Protein AF-A0A3E1Q6W6-F1 (afdb_monomer_lite)

Secondary structure (DSSP, 8-state):
--THHHHHHHHHHHHHHHHHHHHS--TTTS------SSPP---GGG--HHHHHHHHHHHHHHHHHHHHHHHHHHHHHHHHHHHHHHHHHHTSTTS-------

Structure (mmCIF, N/CA/C/O backbone):
data_AF-A0A3E1Q6W6-F1
#
_entry.id   AF-A0A3E1Q6W6-F1
#
loop_
_atom_site.group_PDB
_atom_site.id
_atom_site.type_symbol
_atom_site.label_atom_id
_atom_site.label_alt_id
_atom_site.label_comp_id
_atom_site.label_asym_id
_atom_site.label_entity_id
_atom_site.label_seq_id
_atom_site.pdbx_PDB_ins_code
_atom_site.Cartn_x
_atom_site.Cartn_y
_atom_site.Cartn_z
_atom_site.occupancy
_atom_site.B_iso_or_equiv
_atom_site.auth_seq_id
_atom_site.auth_comp_id
_atom_site.auth_asym_id
_atom_site.auth_atom_id
_atom_site.pdbx_PDB_model_num
ATOM 1 N N . MET A 1 1 ? 14.765 58.488 20.011 1.00 47.41 1 MET A N 1
ATOM 2 C CA . MET A 1 1 ? 13.906 57.536 19.271 1.00 47.41 1 MET A CA 1
ATOM 3 C C . MET A 1 1 ? 13.977 56.158 19.947 1.00 47.41 1 MET A C 1
ATOM 5 O O . MET A 1 1 ? 14.684 55.293 19.473 1.00 47.41 1 MET A O 1
ATOM 9 N N . GLY A 1 2 ? 13.419 55.856 21.114 1.00 50.47 2 GLY A N 1
ATOM 10 C CA . GLY A 1 2 ? 12.272 56.378 21.848 1.00 50.47 2 GLY A CA 1
ATOM 11 C C . GLY A 1 2 ? 11.360 55.180 22.154 1.00 50.47 2 GLY A C 1
ATOM 12 O O . GLY A 1 2 ? 10.487 54.882 21.348 1.00 50.47 2 GLY A O 1
ATOM 13 N N . PHE A 1 3 ? 11.594 54.493 23.280 1.00 61.06 3 PHE A N 1
ATOM 14 C CA . PHE A 1 3 ? 10.938 53.260 23.779 1.00 61.06 3 PHE A CA 1
ATOM 15 C C . PHE A 1 3 ? 9.392 53.223 23.648 1.00 61.06 3 PHE A C 1
ATOM 17 O O . PHE A 1 3 ? 8.787 52.155 23.567 1.00 61.06 3 PHE A O 1
ATOM 24 N N . GLY A 1 4 ? 8.737 54.386 23.546 1.00 61.94 4 GLY A N 1
ATOM 25 C CA . GLY A 1 4 ? 7.299 54.502 23.281 1.00 61.94 4 GLY A CA 1
ATOM 26 C C . GLY A 1 4 ? 6.859 54.046 21.881 1.00 61.94 4 GLY A C 1
ATOM 27 O O . GLY A 1 4 ? 5.754 53.534 21.735 1.00 61.94 4 GLY A O 1
ATOM 28 N N . GLY A 1 5 ? 7.716 54.146 20.858 1.00 72.12 5 GLY A N 1
ATOM 29 C CA . GLY A 1 5 ? 7.393 53.675 19.504 1.00 72.12 5 GLY A CA 1
ATOM 30 C C . GLY A 1 5 ? 7.288 52.149 19.417 1.00 72.12 5 GLY A C 1
ATOM 31 O O . GLY A 1 5 ? 6.374 51.626 18.785 1.00 72.12 5 GLY A O 1
ATOM 32 N N . SER A 1 6 ? 8.170 51.431 20.118 1.00 72.88 6 SE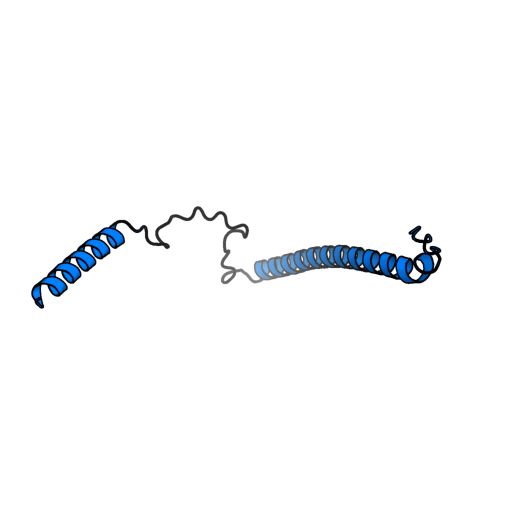R A N 1
ATOM 33 C CA . SER A 1 6 ? 8.188 49.962 20.168 1.00 72.88 6 SER A CA 1
ATOM 34 C C . SER A 1 6 ? 7.042 49.369 20.995 1.00 72.88 6 SER A C 1
ATOM 36 O O . SER A 1 6 ? 6.524 48.307 20.661 1.00 72.88 6 SER A O 1
ATOM 38 N N . ALA A 1 7 ? 6.600 50.058 22.051 1.00 75.50 7 ALA A N 1
ATOM 39 C CA . ALA A 1 7 ? 5.441 49.624 22.832 1.00 75.50 7 ALA A CA 1
ATOM 40 C C . ALA A 1 7 ? 4.131 49.765 22.034 1.00 75.50 7 ALA A C 1
ATOM 42 O O . ALA A 1 7 ? 3.275 48.880 22.067 1.00 75.50 7 ALA A O 1
ATOM 43 N N . LEU A 1 8 ? 3.995 50.846 21.257 1.00 80.50 8 LEU A N 1
ATOM 44 C CA . LEU A 1 8 ? 2.825 51.073 20.406 1.00 80.50 8 LEU A CA 1
ATOM 45 C C . LEU A 1 8 ? 2.736 50.059 19.259 1.00 80.50 8 LEU A C 1
ATOM 47 O O . LEU A 1 8 ? 1.650 49.541 18.989 1.00 80.50 8 LEU A O 1
ATOM 51 N N . THR A 1 9 ? 3.860 49.718 18.621 1.00 82.38 9 THR A N 1
ATOM 52 C CA . THR A 1 9 ? 3.881 48.672 17.585 1.00 82.38 9 THR A CA 1
ATOM 53 C C . THR A 1 9 ? 3.571 47.298 18.174 1.00 82.38 9 THR A C 1
ATOM 55 O O . THR A 1 9 ? 2.806 46.538 17.578 1.00 82.38 9 THR A O 1
ATOM 58 N N . MET A 1 10 ? 4.059 46.997 19.380 1.00 82.56 10 MET A N 1
ATOM 59 C CA . MET A 1 10 ? 3.720 45.763 20.092 1.00 82.56 10 MET A CA 1
ATOM 60 C C . MET A 1 10 ? 2.225 45.684 20.444 1.00 82.56 10 MET A C 1
ATOM 62 O O . MET A 1 10 ? 1.585 44.654 20.242 1.00 82.56 10 MET A O 1
ATOM 66 N N . MET A 1 11 ? 1.613 46.780 20.897 1.00 82.75 11 MET A N 1
ATOM 67 C CA . MET A 1 11 ? 0.164 46.822 21.133 1.00 82.75 11 MET A CA 1
ATOM 68 C C . MET A 1 11 ? -0.647 46.595 19.850 1.00 82.75 11 MET A C 1
ATOM 70 O O . MET A 1 11 ? -1.668 45.900 19.871 1.00 82.75 11 MET A O 1
ATOM 74 N N . GLN A 1 12 ? -0.203 47.153 18.722 1.00 85.25 12 GLN A N 1
ATOM 75 C CA . GLN A 1 12 ? -0.870 46.964 17.433 1.00 85.25 12 GLN A CA 1
ATOM 76 C C . GLN A 1 12 ? -0.763 45.517 16.933 1.00 85.25 12 GLN A C 1
ATOM 78 O O . GLN A 1 12 ? -1.764 44.963 16.469 1.00 85.25 12 GLN A O 1
ATOM 83 N N . THR A 1 13 ? 0.400 44.872 17.072 1.00 86.38 13 THR A N 1
ATOM 84 C CA . THR A 1 13 ? 0.570 43.462 16.683 1.00 86.38 13 THR A CA 1
ATOM 85 C C . THR A 1 13 ? -0.288 42.536 17.542 1.00 86.38 13 THR A C 1
ATOM 87 O O . THR A 1 13 ? -0.988 41.681 16.996 1.00 86.38 13 THR A O 1
ATOM 90 N N . LEU A 1 14 ? -0.344 42.756 18.860 1.00 87.69 14 LEU A N 1
ATOM 91 C CA . LEU A 1 14 ? -1.213 41.996 19.766 1.00 87.69 14 LEU A CA 1
ATOM 92 C C . LEU A 1 14 ? -2.695 42.132 19.390 1.00 87.69 14 LEU A C 1
ATOM 94 O O . LEU A 1 14 ? -3.408 41.131 19.280 1.00 87.69 14 LEU A O 1
ATOM 98 N N . LYS A 1 15 ? -3.155 43.357 19.114 1.00 86.06 15 LYS A N 1
ATOM 99 C CA . LYS A 1 15 ? -4.547 43.620 18.719 1.00 86.06 15 LYS A CA 1
ATOM 100 C C . LYS A 1 15 ? -4.900 42.970 17.377 1.00 86.06 15 LYS A C 1
ATOM 102 O O . LYS A 1 15 ? -6.008 42.455 17.213 1.00 86.06 15 LYS A O 1
ATOM 107 N N . ASN A 1 16 ? -3.968 42.959 16.426 1.00 86.56 16 ASN A N 1
ATOM 108 C CA . ASN A 1 16 ? -4.164 42.327 15.121 1.00 86.56 16 ASN A CA 1
ATOM 109 C C . ASN A 1 16 ? -4.177 40.793 15.219 1.00 86.56 16 ASN A C 1
ATOM 111 O O . ASN A 1 16 ? -5.054 40.158 14.629 1.00 86.56 16 ASN A O 1
ATOM 115 N N . ASN A 1 17 ? -3.297 40.203 16.032 1.00 85.69 17 ASN A N 1
ATOM 116 C CA . ASN A 1 17 ? -3.271 38.761 16.289 1.00 85.69 17 ASN A CA 1
ATOM 117 C C . ASN A 1 17 ? -4.558 38.274 16.969 1.00 85.69 17 ASN A C 1
ATOM 119 O O . ASN A 1 17 ? -5.133 37.270 16.550 1.00 85.69 17 ASN A O 1
ATOM 123 N N . ALA A 1 18 ? -5.071 39.016 17.957 1.00 85.06 18 ALA A N 1
ATOM 124 C CA . ALA A 1 18 ? -6.339 38.694 18.614 1.00 85.06 18 ALA A CA 1
ATOM 125 C C . ALA A 1 18 ? -7.523 38.695 17.626 1.00 85.06 18 ALA A C 1
ATOM 127 O O . ALA A 1 18 ? -8.345 37.776 17.624 1.00 85.06 18 ALA A O 1
ATOM 128 N N . LYS A 1 19 ? -7.578 39.680 16.717 1.00 84.25 19 LYS A N 1
ATOM 129 C CA . LYS A 1 19 ? -8.602 39.742 15.658 1.00 84.25 19 LYS A CA 1
ATOM 130 C C . LYS A 1 19 ? -8.489 38.593 14.656 1.00 84.25 19 LYS A C 1
ATOM 132 O O . LYS A 1 19 ? -9.511 38.099 14.183 1.00 84.25 19 LYS A O 1
ATOM 137 N N . GLN A 1 20 ? -7.273 38.171 14.313 1.00 82.44 20 GLN A N 1
ATOM 138 C CA . GLN A 1 20 ? -7.062 37.022 13.433 1.00 82.44 20 GLN A CA 1
ATOM 139 C C . GLN A 1 20 ? -7.467 35.714 14.116 1.00 82.44 20 GLN A C 1
ATOM 141 O O . GLN A 1 20 ? -8.149 34.905 13.495 1.00 82.44 20 GLN A O 1
ATOM 146 N N . LEU A 1 21 ? -7.127 35.526 15.394 1.00 77.94 21 LEU A N 1
ATOM 147 C CA . LEU A 1 21 ? -7.524 34.347 16.169 1.00 77.94 21 LEU A CA 1
ATOM 148 C C . LEU A 1 21 ? -9.047 34.180 16.231 1.00 77.94 21 LEU A C 1
ATOM 150 O O . LEU A 1 21 ? -9.530 33.074 16.010 1.00 77.94 21 LEU A O 1
ATOM 154 N N . ALA A 1 22 ? -9.801 35.266 16.427 1.00 77.56 22 ALA A N 1
ATOM 155 C CA . ALA A 1 22 ? -11.266 35.227 16.444 1.00 77.56 22 ALA A CA 1
ATOM 156 C C . ALA A 1 22 ? -11.893 34.817 15.093 1.00 77.56 22 ALA A C 1
ATOM 158 O O . ALA A 1 22 ? -12.979 34.246 15.060 1.00 77.56 22 ALA A O 1
ATOM 159 N N . LYS A 1 23 ? -11.211 35.083 13.968 1.00 76.44 23 LYS A N 1
ATOM 160 C CA . LYS A 1 23 ? -11.675 34.721 12.614 1.00 76.44 23 LYS A CA 1
ATOM 161 C C . L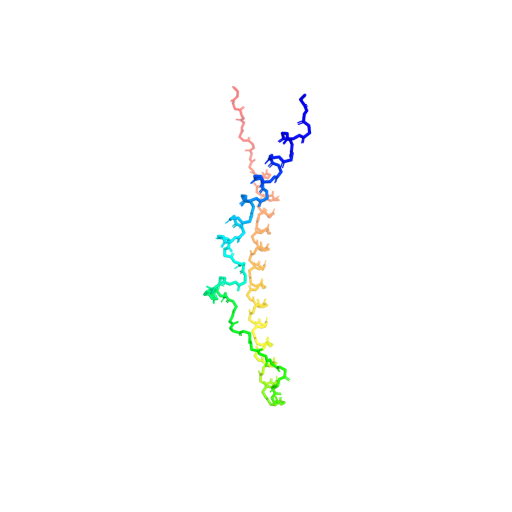YS A 1 23 ? -11.228 33.325 12.167 1.00 76.44 23 LYS A C 1
ATOM 163 O O . LYS A 1 23 ? -11.709 32.823 11.150 1.00 76.44 23 LYS A O 1
ATOM 168 N N . ARG A 1 24 ? -10.297 32.686 12.884 1.00 73.00 24 ARG A N 1
ATOM 169 C CA . ARG A 1 24 ? -9.812 31.343 12.544 1.00 73.00 24 ARG A CA 1
ATOM 170 C C . ARG A 1 24 ? -10.824 30.303 13.010 1.00 73.00 24 ARG A C 1
ATOM 172 O O . ARG A 1 24 ? -10.992 30.075 14.203 1.00 73.00 24 ARG A O 1
ATOM 179 N N . LYS A 1 25 ? -11.446 29.602 12.060 1.00 65.88 25 LYS A N 1
ATOM 180 C CA . LYS A 1 25 ? -12.173 28.362 12.362 1.00 65.88 25 LYS A CA 1
ATOM 181 C C . LYS A 1 25 ? -11.181 27.342 12.931 1.00 65.88 25 LYS A C 1
ATOM 183 O O . LYS A 1 25 ? -10.180 27.034 12.282 1.00 65.88 25 LYS A O 1
ATOM 188 N N . ARG A 1 26 ? -11.439 26.839 14.143 1.00 68.62 26 ARG A N 1
ATOM 189 C CA . ARG A 1 26 ? -10.625 25.793 14.782 1.00 68.62 26 ARG A CA 1
ATOM 190 C C . ARG A 1 26 ? -10.618 24.544 13.895 1.00 68.62 26 ARG A C 1
ATOM 192 O O . ARG A 1 26 ? -11.651 24.153 13.360 1.00 68.62 26 ARG A O 1
ATOM 199 N N . TYR A 1 27 ? -9.459 23.902 13.747 1.00 61.53 27 TYR A N 1
ATOM 200 C CA . TYR A 1 27 ? -9.298 22.718 12.888 1.00 61.53 27 TYR A CA 1
ATOM 201 C C . TYR A 1 27 ? -10.234 21.553 13.254 1.00 61.53 27 TYR A C 1
ATOM 203 O O . TYR A 1 27 ? -10.599 20.776 12.374 1.00 61.53 27 TYR A O 1
ATOM 211 N N . PHE A 1 28 ? -10.641 21.473 14.523 1.00 63.62 28 PHE A N 1
ATOM 212 C CA . PHE A 1 28 ? -11.555 20.463 15.066 1.00 63.62 28 PHE A CA 1
ATOM 213 C C . PHE A 1 28 ? -13.039 20.844 14.974 1.00 63.62 28 PHE A C 1
ATOM 215 O O . PHE A 1 28 ? -13.893 19.994 15.173 1.00 63.62 28 PHE A O 1
ATOM 222 N N . ASP A 1 29 ? -13.334 22.103 14.652 1.00 62.75 29 ASP A N 1
ATOM 223 C CA . ASP A 1 29 ? -14.692 22.660 14.556 1.00 62.75 29 ASP A CA 1
ATOM 224 C C . ASP A 1 29 ? -15.152 22.769 13.089 1.00 62.75 29 ASP A C 1
ATOM 226 O O . ASP A 1 29 ? -16.267 23.167 12.753 1.00 62.75 29 ASP A O 1
ATOM 230 N N . LYS A 1 30 ? -14.272 22.383 12.154 1.00 62.53 30 LYS A N 1
ATOM 231 C CA . LYS A 1 30 ? -14.718 21.989 10.825 1.00 62.53 30 LYS A CA 1
ATOM 232 C C . LYS A 1 30 ? -15.461 20.673 11.005 1.00 62.53 30 LYS A C 1
ATOM 234 O O . LYS A 1 30 ? -14.814 19.644 11.180 1.00 62.53 30 LYS A O 1
ATOM 239 N N . ASN A 1 31 ? -16.789 20.720 10.891 1.00 59.94 31 ASN A N 1
ATOM 240 C CA . ASN A 1 31 ? -17.614 19.590 10.474 1.00 59.94 31 ASN A CA 1
ATOM 241 C C . ASN A 1 31 ? -17.023 19.036 9.174 1.00 59.94 31 ASN A C 1
ATOM 243 O O . ASN A 1 31 ? -17.411 19.415 8.068 1.00 59.94 31 ASN A O 1
ATOM 247 N N . LYS A 1 32 ? -15.995 18.197 9.300 1.00 57.41 32 LYS A N 1
ATOM 248 C CA . LYS A 1 32 ? -15.489 17.400 8.204 1.00 57.41 32 LYS A CA 1
ATOM 249 C C . LYS A 1 32 ? -16.621 16.429 7.938 1.00 57.41 32 LYS A C 1
ATOM 251 O O . LYS A 1 32 ? -16.809 15.488 8.702 1.00 57.41 32 LYS A O 1
ATOM 256 N N . ALA A 1 33 ? -17.398 16.687 6.887 1.00 59.47 33 ALA A N 1
ATOM 257 C CA . ALA A 1 33 ? -18.113 15.620 6.216 1.00 59.47 33 ALA A CA 1
ATOM 258 C C . ALA A 1 33 ? -17.061 14.533 5.976 1.00 59.47 33 ALA A C 1
ATOM 260 O O . ALA A 1 33 ? -16.111 14.735 5.216 1.00 59.47 33 ALA A O 1
ATOM 261 N N . SER A 1 34 ? -17.129 13.477 6.785 1.00 55.25 34 SER A N 1
ATOM 262 C CA . SER A 1 34 ? -16.142 12.410 6.819 1.00 55.25 34 SER A CA 1
ATOM 263 C C . SER A 1 34 ? -16.337 11.580 5.565 1.00 55.25 34 SER A C 1
ATOM 265 O O . SER A 1 34 ? -16.936 10.512 5.597 1.00 55.25 34 SER A O 1
ATOM 267 N N . TYR A 1 35 ? -15.838 12.085 4.443 1.00 56.03 35 TYR A N 1
ATOM 268 C CA . TYR A 1 35 ? -15.547 11.276 3.273 1.00 56.03 35 TYR A CA 1
ATOM 269 C C . TYR A 1 35 ? -14.268 10.491 3.577 1.00 56.03 35 TYR A C 1
ATOM 271 O O . TYR A 1 35 ? -13.206 10.754 3.019 1.00 56.03 35 TYR A O 1
ATOM 279 N N . SER A 1 36 ? -14.337 9.589 4.558 1.00 54.84 36 SER A N 1
ATOM 280 C CA . SER A 1 36 ? -13.273 8.625 4.786 1.00 54.84 36 SER A CA 1
ATOM 281 C C . SER A 1 36 ? -13.472 7.483 3.798 1.00 54.84 36 SER A C 1
ATOM 283 O O . SER A 1 36 ? -14.511 6.831 3.777 1.00 54.84 36 SER A O 1
ATOM 285 N N . THR A 1 37 ? -12.457 7.233 2.973 1.00 58.56 37 THR A N 1
ATOM 286 C CA . THR A 1 37 ? -12.389 6.059 2.086 1.00 58.56 37 THR A CA 1
ATOM 287 C C . THR A 1 37 ? -12.477 4.747 2.874 1.00 58.56 37 THR A C 1
ATOM 289 O O . THR A 1 37 ? -12.900 3.722 2.350 1.00 58.56 37 THR A O 1
ATOM 292 N N . TYR A 1 38 ? -12.107 4.787 4.155 1.00 57.94 38 TYR A N 1
ATOM 293 C CA . TYR A 1 38 ? -12.279 3.698 5.105 1.00 57.94 38 TYR A CA 1
ATOM 294 C C . TYR A 1 38 ? -13.604 3.886 5.845 1.00 57.94 38 TYR A C 1
ATOM 296 O O . TYR A 1 38 ? -13.882 4.980 6.337 1.00 57.94 38 TYR A O 1
ATOM 304 N N . GLY A 1 39 ? -14.435 2.842 5.872 1.00 59.47 39 GLY A N 1
ATOM 305 C CA . GLY A 1 39 ? -15.770 2.864 6.473 1.00 59.47 39 GLY A CA 1
ATOM 306 C C . GLY A 1 39 ? -15.787 3.287 7.948 1.00 59.47 39 GLY A C 1
ATOM 307 O O . GLY A 1 39 ? -14.747 3.467 8.581 1.00 59.47 39 GLY A O 1
ATOM 308 N N . LYS A 1 40 ? -16.998 3.464 8.495 1.00 65.00 40 LYS A N 1
ATOM 309 C CA . LYS A 1 40 ? -17.215 3.858 9.898 1.00 65.00 40 LYS A CA 1
ATOM 310 C C . LYS A 1 40 ? -16.349 3.007 10.834 1.00 65.00 40 LYS A C 1
ATOM 312 O O . LYS A 1 40 ? -16.328 1.787 10.706 1.00 65.00 40 LYS A O 1
ATOM 317 N N . PHE A 1 41 ? -15.668 3.654 11.779 1.00 61.66 41 PHE A N 1
ATOM 318 C CA . PHE A 1 41 ? -14.916 2.970 12.826 1.00 61.66 41 PHE A CA 1
ATOM 319 C C . PHE A 1 41 ? -15.902 2.177 13.693 1.00 61.66 41 PHE A C 1
ATOM 321 O O . PHE A 1 41 ? -16.676 2.762 14.450 1.00 61.66 41 PHE A O 1
ATOM 328 N N . VAL A 1 42 ? -15.934 0.857 13.520 1.00 65.19 42 VAL A N 1
ATOM 329 C CA . VAL A 1 42 ? -16.751 -0.038 14.342 1.00 65.19 42 VAL A CA 1
ATOM 330 C C . VAL A 1 42 ? -15.896 -0.453 15.532 1.00 65.19 42 VAL A C 1
ATOM 332 O O . VAL A 1 42 ? -14.843 -1.064 15.368 1.00 65.19 42 VAL A O 1
ATOM 335 N N . ASP A 1 43 ? -16.320 -0.085 16.740 1.00 64.69 43 ASP A N 1
ATOM 336 C CA . ASP A 1 43 ? -15.655 -0.533 17.961 1.00 64.69 43 ASP A CA 1
ATOM 337 C C . ASP A 1 43 ? -15.972 -2.018 18.195 1.00 64.69 43 ASP A C 1
ATOM 339 O O . ASP A 1 43 ? -17.028 -2.388 18.709 1.00 64.69 43 ASP A O 1
ATOM 343 N N . HIS A 1 44 ? -15.054 -2.889 17.779 1.00 60.84 44 HIS A N 1
ATOM 344 C CA . HIS A 1 44 ? -15.181 -4.340 17.925 1.00 60.84 44 HIS A CA 1
ATOM 345 C C . HIS A 1 44 ? -14.893 -4.834 19.356 1.00 60.84 44 HIS A C 1
ATOM 347 O O . HIS A 1 44 ? -14.942 -6.038 19.607 1.00 60.84 44 HIS A O 1
ATOM 353 N N . LYS A 1 45 ? -14.618 -3.940 20.321 1.00 63.00 45 LYS A N 1
ATOM 354 C CA . LYS A 1 45 ? -14.256 -4.305 21.703 1.00 63.00 45 LYS A CA 1
ATOM 355 C C . LYS A 1 45 ? -15.391 -4.990 22.485 1.00 63.00 45 LYS A C 1
ATOM 357 O O . LYS A 1 45 ? -15.134 -5.569 23.535 1.00 63.00 45 LYS A O 1
ATOM 362 N N . LYS A 1 46 ? -16.633 -4.949 21.983 1.00 62.41 46 LYS A N 1
ATOM 363 C CA . LYS A 1 46 ? -17.824 -5.574 22.595 1.00 62.41 46 LYS A CA 1
ATOM 364 C C . LYS A 1 46 ? -18.515 -6.606 21.687 1.00 62.41 46 LYS A C 1
ATOM 366 O O . LYS A 1 46 ? -19.737 -6.721 21.721 1.00 62.41 46 LYS A O 1
ATOM 371 N N . MET A 1 47 ? -17.772 -7.324 20.843 1.00 65.06 47 MET A N 1
ATOM 372 C CA . MET A 1 47 ? -18.344 -8.405 20.024 1.00 65.06 47 MET A CA 1
ATOM 373 C C . MET A 1 47 ? -18.563 -9.679 20.854 1.00 65.06 47 MET A C 1
ATOM 375 O O . MET A 1 47 ? -17.718 -10.026 21.680 1.00 65.06 47 MET A O 1
ATOM 379 N N . SER A 1 48 ? -19.668 -10.397 20.622 1.00 75.25 48 SER A N 1
ATOM 380 C CA . SER A 1 48 ? -19.851 -11.734 21.207 1.00 75.25 48 SER A CA 1
ATOM 381 C C . SER A 1 48 ? -18.834 -12.731 20.612 1.00 75.25 48 SER A C 1
ATOM 383 O O . SER A 1 48 ? -18.338 -12.507 19.502 1.00 75.25 48 SER A O 1
ATOM 385 N N . PRO A 1 49 ? -18.516 -13.850 21.293 1.00 74.19 49 PRO A N 1
ATOM 386 C CA . PRO A 1 49 ? -17.546 -14.834 20.795 1.00 74.19 49 PRO A CA 1
ATOM 387 C C . PRO A 1 49 ? -17.884 -15.375 19.396 1.00 74.19 49 PRO A C 1
ATOM 389 O O . PRO A 1 49 ? -17.001 -15.560 18.560 1.00 74.19 49 PRO A O 1
ATOM 392 N N . GLU A 1 50 ? -19.173 -15.565 19.112 1.00 75.50 50 GLU A N 1
ATOM 393 C CA . GLU A 1 50 ? -19.672 -16.030 17.812 1.00 75.50 50 GLU A CA 1
ATOM 394 C C . GLU A 1 50 ? -19.462 -14.986 16.710 1.00 75.50 50 GLU A C 1
ATOM 396 O O . GLU A 1 50 ? -19.015 -15.298 15.603 1.00 75.50 50 GLU A O 1
ATOM 401 N N . GLN A 1 51 ? -19.719 -13.718 17.030 1.00 73.31 51 GLN A N 1
ATOM 402 C CA . GLN A 1 51 ? -19.497 -12.605 16.114 1.00 73.31 51 GLN A CA 1
ATOM 403 C C . GLN A 1 51 ? -18.002 -12.388 15.836 1.00 73.31 51 GLN A C 1
ATOM 405 O O . GLN A 1 51 ? -17.624 -12.056 14.712 1.00 73.31 51 GLN A O 1
ATOM 410 N N . PHE A 1 52 ? -17.140 -12.643 16.824 1.00 77.06 52 PHE A N 1
ATOM 411 C CA . PHE A 1 52 ? -15.691 -12.583 16.657 1.00 77.06 52 PHE A CA 1
ATOM 412 C C . PHE A 1 52 ? -15.161 -13.694 15.739 1.00 77.06 52 PHE A C 1
ATOM 414 O O . PHE A 1 52 ? -14.315 -13.434 14.882 1.00 77.06 52 PHE A O 1
ATOM 421 N N . ALA A 1 53 ? -15.692 -14.916 15.848 1.00 80.81 53 ALA A N 1
ATOM 422 C CA . ALA A 1 53 ? -15.335 -16.016 14.9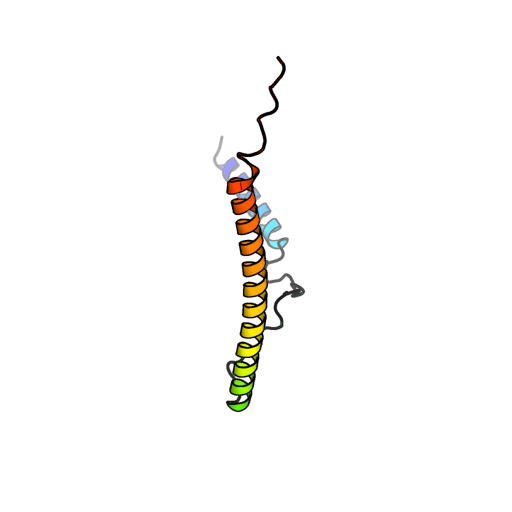50 1.00 80.81 53 ALA A CA 1
ATOM 423 C C . ALA A 1 53 ? -15.728 -15.716 13.491 1.00 80.81 53 ALA A C 1
ATOM 425 O O . ALA A 1 53 ? -14.935 -15.932 12.569 1.00 80.81 53 ALA A O 1
ATOM 426 N N . ALA A 1 54 ? -16.922 -15.152 13.277 1.00 81.19 54 ALA A N 1
ATOM 427 C CA . ALA A 1 54 ? -17.367 -14.710 11.957 1.00 81.19 54 ALA A CA 1
ATOM 428 C C . ALA A 1 54 ? -16.477 -13.584 11.395 1.00 81.19 54 ALA A C 1
ATOM 430 O O . ALA A 1 54 ? -16.070 -13.638 10.233 1.00 81.19 54 ALA A O 1
ATOM 431 N N . PHE A 1 55 ? -16.106 -12.613 12.234 1.00 79.75 55 PHE A N 1
ATOM 432 C CA . PHE A 1 55 ? -15.197 -11.527 11.867 1.00 79.75 55 PHE A CA 1
ATOM 433 C C . PHE A 1 55 ? -13.803 -12.040 11.479 1.00 79.75 55 PHE A C 1
ATOM 435 O O . PHE A 1 55 ? -13.270 -11.658 10.438 1.00 79.75 55 PHE A O 1
ATOM 442 N N . GLN A 1 56 ? -13.227 -12.962 12.256 1.00 79.50 56 GLN A N 1
ATOM 443 C CA . GLN A 1 56 ? -11.942 -13.582 11.924 1.00 79.50 56 GLN A CA 1
ATOM 444 C C . GLN A 1 56 ? -11.983 -14.330 10.588 1.00 79.50 56 GLN A C 1
ATOM 446 O O . GLN A 1 56 ? -11.010 -14.289 9.829 1.00 79.50 56 GLN A O 1
ATOM 451 N N . LYS A 1 57 ? -13.094 -15.014 10.291 1.00 83.12 57 LYS A N 1
ATOM 452 C CA . LYS A 1 57 ? -13.272 -15.720 9.019 1.00 83.12 57 LYS A CA 1
ATOM 453 C C . LYS A 1 57 ? -13.294 -14.741 7.842 1.00 83.12 57 LYS A C 1
ATOM 455 O O . LYS A 1 57 ? -12.537 -14.935 6.894 1.00 83.12 57 LYS A O 1
ATOM 460 N N . GLN A 1 58 ? -14.067 -13.659 7.947 1.00 81.00 58 GLN A N 1
ATOM 461 C CA . GLN A 1 58 ? -14.116 -12.607 6.924 1.00 81.00 58 GLN A CA 1
ATOM 462 C C . GLN A 1 58 ? -12.741 -11.960 6.699 1.00 81.00 58 GLN A C 1
ATOM 464 O O . GLN A 1 58 ? -12.282 -11.859 5.563 1.00 81.00 58 GLN A O 1
ATOM 469 N N . LEU A 1 59 ? -12.019 -11.634 7.776 1.00 82.94 59 LEU A N 1
ATOM 470 C CA . LEU A 1 59 ? -10.666 -11.071 7.700 1.00 82.94 59 LEU A CA 1
ATOM 471 C C . LEU A 1 59 ? -9.685 -11.978 6.947 1.00 82.94 59 LEU A C 1
ATOM 473 O O . LEU A 1 59 ? -8.876 -11.508 6.145 1.00 82.94 59 LEU A O 1
ATOM 477 N N . LYS A 1 60 ? -9.739 -13.290 7.201 1.00 81.62 60 LYS A N 1
ATOM 478 C CA . LYS A 1 60 ? -8.888 -14.265 6.506 1.00 81.62 60 LYS A CA 1
ATOM 479 C C . LYS A 1 60 ? -9.229 -14.350 5.020 1.00 81.62 60 LYS A C 1
ATOM 481 O O . LYS A 1 60 ? -8.315 -14.402 4.198 1.00 81.62 60 LYS A O 1
ATOM 486 N N . GLU A 1 61 ? -10.512 -14.351 4.675 1.00 83.62 61 GLU A N 1
ATOM 487 C CA . GLU A 1 61 ? -10.966 -14.414 3.284 1.00 83.62 61 GLU A CA 1
ATOM 488 C C . GLU A 1 61 ? -10.562 -13.166 2.491 1.00 83.62 61 GLU A C 1
ATOM 490 O O . GLU A 1 61 ? -10.051 -13.283 1.374 1.00 83.62 61 GLU A O 1
ATOM 495 N N . ASP A 1 62 ? -10.704 -11.980 3.076 1.00 80.44 62 ASP A N 1
ATOM 496 C CA . ASP A 1 62 ? -10.337 -10.729 2.411 1.00 80.44 62 ASP A CA 1
ATOM 497 C C . ASP A 1 62 ? -8.820 -10.590 2.247 1.00 80.44 62 ASP A C 1
ATOM 499 O O . ASP A 1 62 ? -8.333 -10.226 1.171 1.00 80.44 62 ASP A O 1
ATOM 503 N N . ASN A 1 63 ? -8.045 -11.004 3.253 1.00 78.50 63 ASN A N 1
ATOM 504 C CA . ASN A 1 63 ? -6.591 -11.085 3.133 1.00 78.50 63 ASN A CA 1
ATOM 505 C C . ASN A 1 63 ? -6.155 -12.097 2.064 1.00 78.50 63 ASN A C 1
ATOM 507 O O . ASN A 1 63 ? -5.212 -11.831 1.315 1.00 78.50 63 ASN A O 1
ATOM 511 N N . ALA A 1 64 ? -6.846 -13.233 1.935 1.00 84.00 64 ALA A N 1
ATOM 512 C CA . ALA A 1 64 ? -6.554 -14.218 0.897 1.00 84.00 64 ALA A CA 1
ATOM 513 C C . ALA A 1 64 ? -6.825 -13.668 -0.515 1.00 84.00 64 ALA A C 1
ATOM 515 O O . ALA A 1 64 ? -6.006 -13.869 -1.415 1.00 84.00 64 ALA A O 1
ATOM 516 N N . LYS A 1 65 ? -7.928 -12.932 -0.713 1.00 83.50 65 LYS A N 1
ATOM 517 C CA . LYS A 1 65 ? -8.243 -12.264 -1.991 1.00 83.50 65 LYS A CA 1
ATOM 518 C C . LYS A 1 65 ? -7.190 -11.215 -2.348 1.00 83.50 65 LYS A C 1
ATOM 520 O O . LYS A 1 65 ? -6.676 -11.216 -3.468 1.0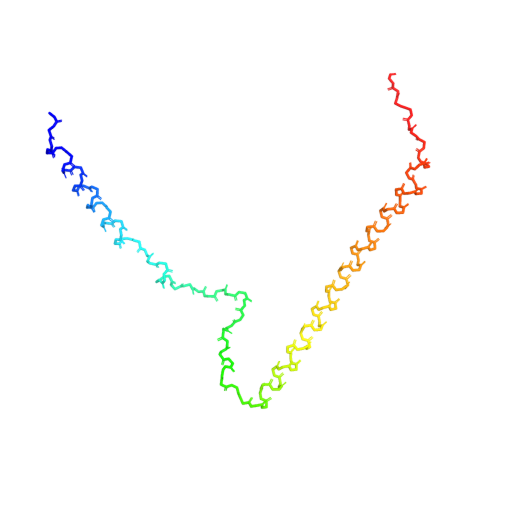0 83.50 65 LYS A O 1
ATOM 525 N N . ASN A 1 66 ? -6.811 -10.377 -1.384 1.00 82.19 66 ASN A N 1
ATOM 526 C CA . ASN A 1 66 ? -5.789 -9.349 -1.581 1.00 82.19 66 ASN A CA 1
ATOM 527 C C . ASN A 1 66 ? -4.424 -9.962 -1.903 1.00 82.19 66 ASN A C 1
ATOM 529 O O . ASN A 1 66 ? -3.761 -9.529 -2.845 1.00 82.19 66 ASN A O 1
ATOM 533 N N . ARG A 1 67 ? -4.035 -11.028 -1.194 1.00 84.69 67 ARG A N 1
ATOM 534 C CA . ARG A 1 67 ? -2.789 -11.755 -1.462 1.00 84.69 67 ARG A CA 1
ATOM 535 C C . ARG A 1 67 ? -2.770 -12.354 -2.866 1.00 84.69 67 ARG A C 1
ATOM 537 O O . ARG A 1 67 ? -1.764 -12.227 -3.552 1.00 84.69 67 ARG A O 1
ATOM 544 N N . ARG A 1 68 ? -3.872 -12.959 -3.324 1.00 88.00 68 ARG A N 1
ATOM 545 C CA . ARG A 1 68 ? -3.981 -13.487 -4.698 1.00 88.00 68 ARG A CA 1
ATOM 546 C C . ARG A 1 68 ? -3.828 -12.384 -5.741 1.00 88.00 68 ARG A C 1
ATOM 548 O O . ARG A 1 68 ? -3.064 -12.554 -6.684 1.00 88.00 68 ARG A O 1
ATOM 555 N N . ARG A 1 69 ? -4.494 -11.240 -5.555 1.00 88.88 69 ARG A N 1
ATOM 556 C CA . ARG A 1 69 ? -4.373 -10.096 -6.471 1.00 88.88 69 ARG A CA 1
ATOM 557 C C . ARG A 1 69 ? -2.941 -9.560 -6.524 1.00 88.88 69 ARG A C 1
ATOM 559 O O . ARG A 1 69 ? -2.431 -9.319 -7.613 1.00 88.88 69 ARG A O 1
ATOM 566 N N . LEU A 1 70 ? -2.289 -9.416 -5.371 1.00 91.06 70 LEU A N 1
ATOM 567 C CA . LEU A 1 70 ? -0.893 -8.982 -5.293 1.00 91.06 70 LEU A CA 1
ATOM 568 C C . LEU A 1 70 ? 0.053 -9.974 -5.971 1.00 91.06 70 LEU A C 1
ATOM 570 O O . LEU A 1 70 ? 0.916 -9.551 -6.730 1.00 91.06 70 LEU A O 1
ATOM 574 N N . LEU A 1 71 ? -0.140 -11.279 -5.757 1.00 93.12 71 LEU A N 1
ATOM 575 C CA . LEU A 1 71 ? 0.652 -12.318 -6.418 1.00 93.12 71 LEU A CA 1
ATOM 576 C C . LEU A 1 71 ? 0.483 -12.285 -7.940 1.00 93.12 71 LEU A C 1
ATOM 578 O O . LEU A 1 71 ? 1.479 -12.384 -8.648 1.00 93.12 71 LEU A O 1
ATOM 582 N N . LEU A 1 72 ? -0.739 -12.088 -8.447 1.00 93.75 72 LEU A N 1
ATOM 583 C CA . LEU A 1 72 ? -0.982 -11.974 -9.888 1.00 93.75 72 LEU A CA 1
ATOM 584 C C . LEU A 1 72 ? -0.254 -10.767 -10.486 1.00 93.75 72 LEU A C 1
ATOM 586 O O . LEU A 1 72 ? 0.481 -10.923 -11.459 1.00 93.75 72 LEU A O 1
ATOM 590 N N . VAL A 1 73 ? -0.392 -9.586 -9.875 1.00 94.94 73 VAL A N 1
ATOM 591 C CA . VAL A 1 73 ? 0.300 -8.370 -10.337 1.00 94.94 73 VAL A CA 1
ATOM 592 C C . VAL A 1 73 ? 1.816 -8.547 -10.270 1.00 94.94 73 VAL A C 1
ATOM 594 O O . VAL A 1 73 ? 2.508 -8.255 -11.240 1.00 94.94 73 VAL A O 1
ATOM 597 N N . PHE A 1 74 ? 2.335 -9.078 -9.162 1.00 95.56 74 PHE A N 1
ATOM 598 C CA . PHE A 1 74 ? 3.764 -9.334 -9.001 1.00 95.56 74 PHE A CA 1
ATOM 599 C C . PHE A 1 74 ? 4.290 -10.308 -10.061 1.00 95.56 74 PHE A C 1
ATOM 601 O O . PHE A 1 74 ? 5.321 -10.049 -10.677 1.00 95.56 74 PHE A O 1
ATOM 608 N N . SER A 1 75 ? 3.557 -11.394 -10.324 1.00 95.62 75 SER A N 1
ATOM 609 C CA . SER A 1 75 ? 3.936 -12.385 -11.335 1.00 95.62 75 SER A CA 1
ATOM 610 C C . SER A 1 75 ? 3.960 -11.797 -12.750 1.00 95.62 75 SER A C 1
ATOM 612 O O . SER A 1 75 ? 4.898 -12.058 -13.498 1.00 95.62 75 SER A O 1
ATOM 614 N N . ALA A 1 76 ? 2.994 -10.938 -13.093 1.00 96.25 76 ALA A N 1
ATOM 615 C CA . ALA A 1 76 ? 2.954 -10.250 -14.380 1.00 96.25 76 ALA A CA 1
ATOM 616 C C . ALA A 1 76 ? 4.143 -9.292 -14.558 1.00 96.25 76 ALA A C 1
ATOM 618 O O . ALA A 1 76 ? 4.777 -9.284 -15.612 1.00 96.25 76 ALA A O 1
ATOM 619 N N . VAL A 1 77 ? 4.484 -8.520 -13.518 1.00 96.94 77 VAL A N 1
ATOM 620 C CA . VAL A 1 77 ? 5.642 -7.611 -13.544 1.00 96.94 77 VAL A CA 1
ATOM 621 C C . VAL A 1 77 ? 6.949 -8.395 -13.683 1.00 96.94 77 VAL A C 1
ATOM 623 O O . VAL A 1 77 ? 7.793 -8.031 -14.498 1.00 96.94 77 VAL A O 1
ATOM 626 N N . MET A 1 78 ? 7.105 -9.495 -12.942 1.00 96.69 78 MET A N 1
ATOM 627 C CA . MET A 1 78 ? 8.287 -10.358 -13.042 1.00 96.69 78 MET A CA 1
ATOM 628 C C . MET A 1 78 ? 8.443 -10.978 -14.431 1.00 96.69 78 MET A C 1
ATOM 630 O O . MET A 1 78 ? 9.546 -10.986 -14.972 1.00 96.69 78 MET A O 1
ATOM 634 N N . LEU A 1 79 ? 7.347 -11.440 -15.039 1.00 96.88 79 LEU A N 1
ATOM 635 C CA . LEU A 1 79 ? 7.365 -11.941 -16.414 1.00 96.88 79 LEU A CA 1
ATOM 636 C C . LEU A 1 79 ? 7.805 -10.866 -17.410 1.00 96.88 79 LEU A C 1
ATOM 638 O O . LEU A 1 79 ? 8.634 -11.146 -18.270 1.00 96.88 79 LEU A O 1
ATOM 642 N N . LEU A 1 80 ? 7.303 -9.637 -17.276 1.00 96.69 80 LEU A N 1
ATOM 643 C CA . LEU A 1 80 ? 7.691 -8.529 -18.150 1.00 96.69 80 LEU A CA 1
ATOM 644 C C . LEU A 1 80 ? 9.194 -8.237 -18.042 1.00 96.69 80 LEU A C 1
ATOM 646 O O . LEU A 1 80 ? 9.870 -8.115 -19.061 1.00 96.69 80 LEU A O 1
ATOM 650 N N . ILE A 1 81 ? 9.733 -8.194 -16.820 1.00 96.31 81 ILE A N 1
ATOM 651 C CA . ILE A 1 81 ? 11.172 -8.001 -16.587 1.00 96.31 81 ILE A CA 1
ATOM 652 C C . ILE A 1 81 ? 11.984 -9.128 -17.239 1.00 96.31 81 ILE A C 1
ATOM 654 O O . ILE A 1 81 ? 12.964 -8.850 -17.926 1.00 96.31 81 ILE A O 1
ATOM 658 N N . LEU A 1 82 ? 11.564 -10.387 -17.077 1.00 95.69 82 LEU A N 1
ATOM 659 C CA . LEU A 1 82 ? 12.236 -11.527 -17.706 1.00 95.69 82 LEU A CA 1
ATOM 660 C C . LEU A 1 82 ? 12.235 -11.426 -19.235 1.00 95.69 82 LEU A C 1
ATOM 662 O O . LEU A 1 82 ? 13.271 -11.658 -19.849 1.00 95.69 82 LEU A O 1
ATOM 666 N N . VAL A 1 83 ? 11.116 -11.030 -19.848 1.00 95.31 83 VAL A N 1
ATOM 667 C CA . VAL A 1 83 ? 11.033 -10.819 -21.304 1.00 95.31 83 VAL A CA 1
ATOM 668 C C . VAL A 1 83 ? 12.029 -9.754 -21.764 1.00 95.31 83 VAL A C 1
ATOM 670 O O . VAL A 1 83 ? 12.728 -9.961 -22.753 1.00 95.31 83 VAL A O 1
ATOM 673 N N . VAL A 1 84 ? 12.140 -8.642 -21.032 1.00 94.44 84 VAL A N 1
ATOM 674 C CA . VAL A 1 84 ? 13.109 -7.579 -21.342 1.00 94.44 84 VAL A CA 1
ATOM 675 C C . VAL A 1 84 ? 14.544 -8.096 -21.236 1.00 94.44 84 VAL A C 1
ATOM 677 O O . VAL A 1 84 ? 15.341 -7.864 -22.140 1.00 94.44 84 VAL A O 1
ATOM 680 N N . ILE A 1 85 ? 14.876 -8.835 -20.175 1.00 93.44 85 ILE A N 1
ATOM 681 C CA . ILE A 1 85 ? 16.217 -9.409 -19.995 1.00 93.44 85 ILE A CA 1
ATOM 682 C C . ILE A 1 85 ? 16.551 -10.382 -21.132 1.00 93.44 85 ILE A C 1
ATOM 684 O O . ILE A 1 85 ? 17.631 -10.292 -21.709 1.00 93.44 85 ILE A O 1
ATOM 688 N N . ILE A 1 86 ? 15.624 -11.274 -21.493 1.00 92.69 86 ILE A N 1
ATOM 689 C CA . ILE A 1 86 ? 15.803 -12.221 -22.604 1.00 92.69 86 ILE A CA 1
ATOM 690 C C . ILE A 1 86 ? 16.015 -11.467 -23.922 1.00 92.69 86 ILE A C 1
ATOM 692 O O . ILE A 1 86 ? 16.909 -11.814 -24.691 1.00 92.69 86 ILE A O 1
ATOM 696 N N . TYR A 1 87 ? 15.237 -10.412 -24.172 1.00 90.19 87 TYR A N 1
ATOM 697 C CA . TYR A 1 87 ? 15.417 -9.570 -25.351 1.00 90.19 87 TYR A CA 1
ATOM 698 C C . TYR A 1 87 ? 16.831 -8.974 -25.413 1.00 90.19 87 TYR A C 1
ATOM 700 O O . TYR A 1 87 ? 17.498 -9.077 -26.442 1.00 90.19 87 TYR A O 1
ATOM 708 N N . PHE A 1 88 ? 17.321 -8.411 -24.307 1.00 88.44 88 PHE A N 1
ATOM 709 C CA . PHE A 1 88 ? 18.672 -7.853 -24.254 1.00 88.44 88 PHE A CA 1
ATOM 710 C C . PHE A 1 88 ? 19.765 -8.914 -24.403 1.00 88.44 88 PHE A C 1
ATOM 712 O O . PHE A 1 88 ? 20.741 -8.668 -25.098 1.00 88.44 88 PHE A O 1
ATOM 719 N N . LEU A 1 89 ? 19.607 -10.092 -23.801 1.00 86.81 89 LEU A N 1
ATOM 720 C CA . LEU A 1 89 ? 20.627 -11.141 -23.872 1.00 86.81 89 LEU A CA 1
ATOM 721 C C . LEU A 1 89 ? 20.756 -11.765 -25.265 1.00 86.81 89 LEU A C 1
ATOM 723 O O . LEU A 1 89 ? 21.861 -12.102 -25.667 1.00 86.81 89 LEU A O 1
ATOM 727 N N . PHE A 1 90 ? 19.651 -11.937 -25.994 1.00 83.12 90 PHE A N 1
ATOM 728 C CA . PHE A 1 90 ? 19.664 -12.709 -27.244 1.00 83.12 90 PHE A CA 1
ATOM 729 C C . PHE A 1 90 ? 19.491 -11.869 -28.509 1.00 83.12 90 PHE A C 1
ATOM 731 O O . PHE A 1 90 ? 19.968 -12.263 -29.570 1.00 83.12 90 PHE A O 1
ATOM 738 N N . PHE A 1 91 ? 18.809 -10.725 -28.434 1.00 78.38 91 PHE A N 1
ATOM 739 C CA . PHE A 1 91 ? 18.448 -9.942 -29.619 1.00 78.38 91 PHE A CA 1
ATOM 740 C C . PHE A 1 91 ? 19.180 -8.600 -29.714 1.00 78.38 91 PHE A C 1
ATOM 742 O O . PHE A 1 91 ? 19.249 -8.039 -30.806 1.00 78.38 91 PHE A O 1
ATOM 749 N N . TYR A 1 92 ? 19.771 -8.098 -28.624 1.00 70.25 92 TYR A N 1
ATOM 750 C CA . TYR A 1 92 ? 20.564 -6.864 -28.662 1.00 70.25 92 TYR A CA 1
ATOM 751 C C . TYR A 1 92 ? 21.912 -7.055 -29.373 1.00 70.25 92 TYR A C 1
ATOM 753 O O . TYR A 1 92 ? 22.300 -6.205 -30.167 1.00 70.25 92 TYR A O 1
ATOM 761 N N . GLU A 1 93 ? 22.594 -8.188 -29.170 1.00 62.25 93 GLU A N 1
ATOM 762 C CA . GLU A 1 93 ? 23.861 -8.495 -29.861 1.00 62.25 93 GLU A CA 1
ATOM 763 C C . GLU A 1 93 ? 23.667 -8.862 -31.346 1.00 62.25 93 GLU A C 1
ATOM 765 O O . GLU A 1 93 ? 24.589 -8.712 -32.144 1.00 62.25 93 GLU A O 1
ATOM 770 N N . MET A 1 94 ? 22.462 -9.294 -31.745 1.00 57.72 94 MET A N 1
ATOM 771 C CA . MET A 1 94 ? 22.145 -9.672 -33.133 1.00 57.72 94 MET A CA 1
ATOM 772 C C . MET A 1 94 ? 21.656 -8.511 -34.010 1.00 57.72 94 MET A C 1
ATOM 774 O O . MET A 1 94 ? 21.404 -8.706 -35.200 1.00 57.72 94 MET A O 1
ATOM 778 N N . ALA A 1 95 ? 21.527 -7.300 -33.464 1.00 60.47 95 ALA A N 1
ATOM 779 C CA . ALA A 1 95 ? 21.300 -6.108 -34.268 1.00 60.47 95 ALA A CA 1
ATOM 780 C C . ALA A 1 95 ? 22.665 -5.557 -34.724 1.00 60.47 95 ALA A C 1
ATOM 782 O O . ALA A 1 95 ? 23.355 -4.939 -33.910 1.00 60.47 95 ALA A O 1
ATOM 783 N N . PRO A 1 96 ? 23.096 -5.741 -35.993 1.00 60.69 96 PRO A N 1
ATOM 784 C CA . PRO A 1 96 ? 24.320 -5.104 -36.459 1.00 60.69 96 PRO A CA 1
ATOM 785 C C . PRO A 1 96 ? 24.154 -3.596 -36.289 1.00 60.69 96 PRO A C 1
ATOM 787 O O . PRO A 1 96 ? 23.188 -3.011 -36.793 1.00 60.69 96 PRO A O 1
ATOM 790 N N . ALA A 1 97 ? 25.075 -2.974 -35.550 1.00 65.06 97 ALA A N 1
ATOM 791 C CA . ALA A 1 97 ? 25.118 -1.530 -35.399 1.00 65.06 97 ALA A CA 1
ATOM 792 C C . ALA A 1 97 ? 25.046 -0.905 -36.799 1.00 65.06 97 ALA A C 1
ATOM 794 O O . ALA A 1 97 ? 25.947 -1.094 -37.620 1.00 65.06 97 ALA A O 1
ATOM 795 N N . LYS A 1 98 ? 23.940 -0.210 -37.101 1.00 65.12 98 LYS A N 1
ATOM 796 C CA . LYS A 1 98 ? 23.823 0.538 -38.355 1.00 65.12 98 LYS A CA 1
ATOM 797 C C . LYS A 1 98 ? 25.006 1.506 -38.397 1.00 65.12 98 LYS A C 1
ATOM 799 O O . LYS A 1 98 ? 25.137 2.288 -37.453 1.00 65.12 98 LYS A O 1
ATOM 804 N N . PRO A 1 99 ? 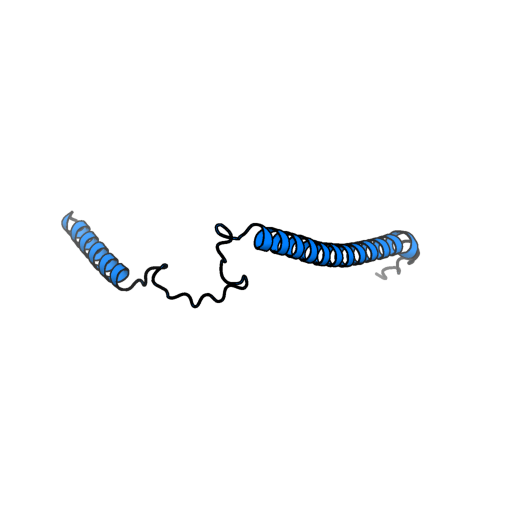25.860 1.464 -39.436 1.00 60.69 99 PRO A N 1
ATOM 805 C CA . PRO A 1 99 ? 27.002 2.354 -39.497 1.00 60.69 99 PRO A CA 1
ATOM 806 C C . PRO A 1 99 ? 26.480 3.787 -39.497 1.00 60.69 99 PRO A C 1
ATOM 808 O O . PRO A 1 99 ? 25.671 4.170 -40.348 1.00 60.69 99 PRO A O 1
ATOM 811 N N . ILE A 1 100 ? 26.912 4.553 -38.499 1.00 69.50 100 ILE A N 1
ATOM 812 C CA . ILE A 1 100 ? 26.677 5.989 -38.424 1.00 69.50 100 ILE A CA 1
ATOM 813 C C . ILE A 1 100 ? 27.414 6.579 -39.627 1.00 69.50 100 ILE A C 1
ATOM 815 O O . ILE A 1 100 ? 28.643 6.558 -39.676 1.00 69.50 100 ILE A O 1
ATOM 819 N N . LYS A 1 101 ? 26.661 7.019 -40.639 1.00 55.34 101 LYS A N 1
ATOM 820 C CA . LYS A 1 101 ? 27.220 7.779 -41.756 1.00 55.34 101 LYS A CA 1
ATOM 821 C C . LYS A 1 101 ? 27.548 9.172 -41.226 1.00 55.34 101 LYS A C 1
ATOM 823 O O . LYS A 1 101 ? 26.625 9.911 -40.889 1.00 55.34 101 LYS A O 1
ATOM 828 N N . PHE A 1 102 ? 28.840 9.456 -41.095 1.00 58.09 102 PHE A N 1
ATOM 829 C CA . PHE A 1 102 ? 29.354 10.818 -40.997 1.00 58.09 102 PHE A CA 1
ATOM 830 C C . PHE A 1 102 ? 29.371 11.456 -42.385 1.00 58.09 102 PHE A C 1
ATOM 832 O O . PHE A 1 102 ? 29.629 10.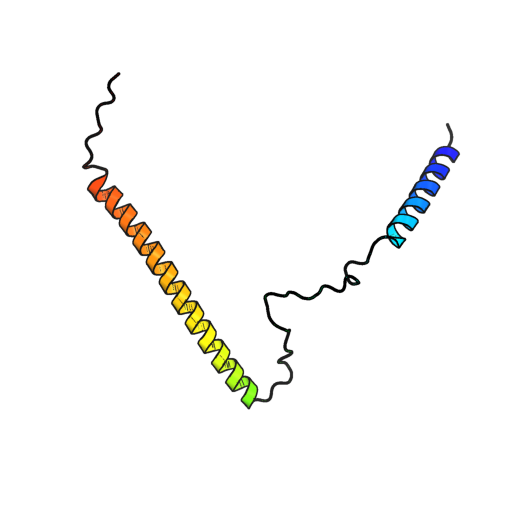711 -43.362 1.00 58.09 102 PHE A O 1
#

Foldseek 3Di:
DDVVVVVVVVVVVVVVVVVVVVVDDDPVNPPPPPPDPDDDDDPCVPDDPVRVVVVVVVVVVVVVVVVVVVVVVVVVVVVVVVVVVCCCVPPVVVPPDDPDDD

Organism: NCBI:txid387659

pLDDT: mean 76.1, std 13.29, range [47.41, 96.94]

Radius of gyration: 33.09 Å; chains: 1; bounding box: 49×74×66 Å

Sequence (102 aa):
MGFGGSALTMMQTLKNNAKQLAKRKRYFDKNKASYSTYGKFVDHKKMSPEQFAAFQKQLKEDNAKNRRRLLLVFSAVMLLILVVIIYFLFFYEMAPAKPIKF